Protein AF-A0A9E1MX13-F1 (afdb_monomer)

Structure (mmCIF, N/CA/C/O backbone):
data_AF-A0A9E1MX13-F1
#
_entry.id   AF-A0A9E1MX13-F1
#
loop_
_atom_site.group_PDB
_atom_site.id
_atom_site.type_symbol
_atom_site.label_atom_id
_atom_site.label_alt_id
_atom_site.label_comp_id
_atom_site.label_asym_id
_atom_site.label_entity_id
_atom_site.label_seq_id
_atom_site.pdbx_PDB_ins_code
_atom_site.Cartn_x
_atom_site.Cartn_y
_atom_site.Cartn_z
_atom_site.occupancy
_atom_site.B_iso_or_equiv
_atom_site.auth_seq_id
_atom_site.auth_comp_id
_atom_site.auth_asym_id
_atom_site.auth_atom_id
_atom_site.pdbx_PDB_model_num
ATOM 1 N N . MET A 1 1 ? -4.100 -19.183 1.359 1.00 43.47 1 MET A N 1
ATOM 2 C CA . MET A 1 1 ? -3.063 -18.409 0.657 1.00 43.47 1 MET A CA 1
ATOM 3 C C . MET A 1 1 ? -3.469 -18.347 -0.803 1.00 43.47 1 MET A C 1
ATOM 5 O O . MET A 1 1 ? -3.647 -19.404 -1.396 1.00 43.47 1 MET A O 1
ATOM 9 N N . PHE A 1 2 ? -3.730 -17.155 -1.335 1.00 40.09 2 PHE A N 1
ATOM 10 C CA . PHE A 1 2 ? -4.114 -16.975 -2.735 1.00 40.09 2 PHE A CA 1
ATOM 11 C C . PHE A 1 2 ? -2.951 -16.291 -3.449 1.00 40.09 2 PHE A C 1
ATOM 13 O O . PHE A 1 2 ? -2.595 -15.170 -3.102 1.00 40.09 2 PHE A O 1
ATOM 20 N N . VAL A 1 3 ? -2.330 -16.997 -4.393 1.00 45.03 3 VAL A N 1
ATOM 21 C CA . VAL A 1 3 ? -1.372 -16.414 -5.337 1.00 45.03 3 VAL A CA 1
ATOM 22 C C . VAL A 1 3 ? -2.208 -15.888 -6.497 1.00 45.03 3 VAL A C 1
ATOM 24 O O . VAL A 1 3 ? -2.716 -16.673 -7.297 1.00 45.03 3 VAL A O 1
ATOM 27 N N . GLU A 1 4 ? -2.434 -14.579 -6.546 1.00 44.91 4 GLU A N 1
ATOM 28 C CA . GLU A 1 4 ? -3.097 -13.941 -7.684 1.00 44.91 4 GLU A CA 1
ATOM 29 C C . GLU A 1 4 ? -2.049 -13.567 -8.735 1.00 44.91 4 GLU A C 1
ATOM 31 O O . GLU A 1 4 ? -1.051 -12.912 -8.441 1.00 44.91 4 GLU A O 1
ATOM 36 N N . TYR A 1 5 ? -2.284 -13.975 -9.984 1.00 50.84 5 TYR A N 1
ATOM 37 C CA . TYR A 1 5 ? -1.559 -13.421 -11.121 1.00 50.84 5 TYR A CA 1
ATOM 38 C C . TYR A 1 5 ? -2.023 -11.979 -11.310 1.00 50.84 5 TYR A C 1
ATOM 40 O O . TYR A 1 5 ? -3.166 -11.743 -11.707 1.00 50.84 5 TYR A O 1
ATOM 48 N N . PHE A 1 6 ? -1.149 -11.017 -11.016 1.00 53.34 6 PHE A N 1
ATOM 49 C CA . PHE A 1 6 ? -1.463 -9.607 -11.199 1.00 53.34 6 PHE A CA 1
ATOM 50 C C . PHE A 1 6 ? -1.608 -9.302 -12.695 1.00 53.34 6 PHE A C 1
ATOM 52 O O . PHE A 1 6 ? -0.649 -9.358 -13.466 1.00 53.34 6 PHE A O 1
ATOM 59 N N . LYS A 1 7 ? -2.838 -9.003 -13.115 1.00 51.19 7 LYS A N 1
ATOM 60 C CA . LYS A 1 7 ? -3.127 -8.318 -14.373 1.00 51.19 7 LYS A CA 1
ATOM 61 C C . LYS A 1 7 ? -3.653 -6.938 -13.984 1.00 51.19 7 LYS A C 1
ATOM 63 O O . LYS A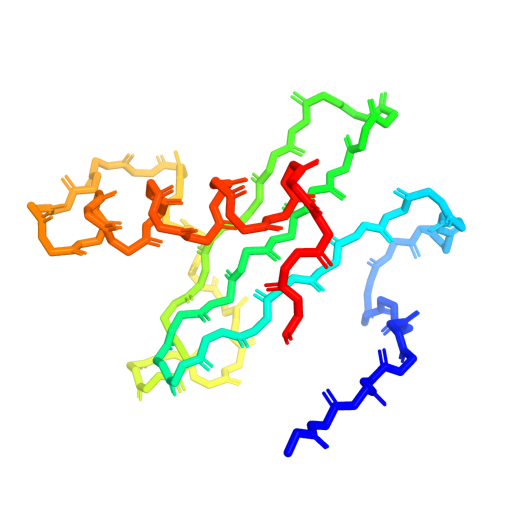 1 7 ? -4.741 -6.883 -13.412 1.00 51.19 7 LYS A O 1
ATOM 68 N N . PRO A 1 8 ? -2.910 -5.849 -14.236 1.00 52.22 8 PRO A N 1
ATOM 69 C CA . PRO A 1 8 ? -3.386 -4.521 -13.883 1.00 52.22 8 PRO A CA 1
ATOM 70 C C . PRO A 1 8 ? -4.708 -4.230 -14.604 1.00 52.22 8 PRO A C 1
ATOM 72 O O . PRO A 1 8 ? -4.845 -4.507 -15.798 1.00 52.22 8 PRO A O 1
ATOM 75 N N . ASN A 1 9 ? -5.677 -3.654 -13.888 1.00 49.16 9 ASN A N 1
ATOM 76 C CA . ASN A 1 9 ? -6.918 -3.159 -14.494 1.00 49.16 9 ASN A CA 1
ATOM 77 C C . ASN A 1 9 ? -6.659 -1.938 -15.403 1.00 49.16 9 ASN A C 1
ATOM 79 O O . ASN A 1 9 ? -7.460 -1.653 -16.293 1.00 49.16 9 ASN A O 1
ATOM 83 N N . THR A 1 10 ? -5.524 -1.251 -15.223 1.00 46.44 10 THR A N 1
ATOM 84 C CA . THR A 1 10 ? -5.085 -0.078 -15.994 1.00 46.44 10 THR A CA 1
ATOM 85 C C . THR A 1 10 ? -3.558 0.036 -16.014 1.00 46.44 10 THR A C 1
ATOM 87 O O . THR A 1 10 ? -2.919 -0.167 -14.988 1.00 46.44 10 THR A O 1
ATOM 90 N N . GLY A 1 11 ? -2.976 0.421 -17.157 1.00 54.53 11 GLY A N 1
ATOM 91 C CA . GLY A 1 11 ? -1.527 0.620 -17.328 1.00 54.53 11 GLY A CA 1
ATOM 92 C C . GLY A 1 11 ? -0.809 -0.538 -18.043 1.00 54.53 11 GLY A C 1
ATOM 93 O O . GLY A 1 11 ? -1.412 -1.587 -18.283 1.00 54.53 11 GLY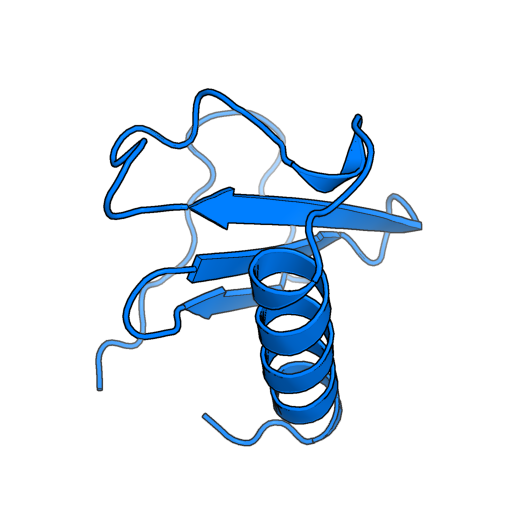 A O 1
ATOM 94 N N . PRO A 1 12 ? 0.458 -0.352 -18.463 1.00 54.84 12 PRO A N 1
ATOM 95 C CA . PRO A 1 12 ? 1.244 -1.423 -19.064 1.00 54.84 12 PRO A CA 1
ATOM 96 C C . PRO A 1 12 ? 1.512 -2.527 -18.035 1.00 54.84 12 PRO A C 1
ATOM 98 O O . PRO A 1 12 ? 1.851 -2.251 -16.886 1.00 54.84 12 PRO A O 1
ATOM 101 N N . TYR A 1 13 ? 1.366 -3.781 -18.466 1.00 55.53 13 TYR A N 1
ATOM 102 C CA . TYR A 1 13 ? 1.845 -4.934 -17.709 1.00 55.53 13 TYR A CA 1
ATOM 103 C C . TYR A 1 13 ? 3.356 -4.807 -17.514 1.00 55.53 13 TYR A C 1
ATOM 105 O O . TYR A 1 13 ? 4.090 -4.643 -18.490 1.00 55.53 13 TYR A O 1
ATOM 113 N N . ASP A 1 14 ? 3.798 -4.896 -16.267 1.00 62.31 14 ASP A N 1
ATOM 114 C CA . ASP A 1 14 ? 5.205 -4.934 -15.903 1.00 62.31 14 ASP A CA 1
ATOM 115 C C . ASP A 1 1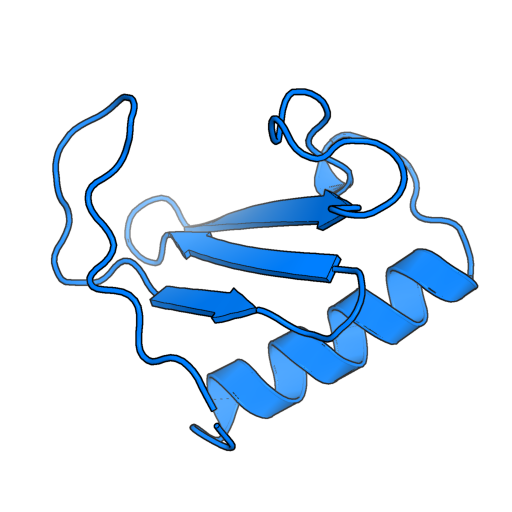4 ? 5.431 -6.195 -15.071 1.00 62.31 14 ASP A C 1
ATOM 117 O O . ASP A 1 14 ? 4.853 -6.368 -13.999 1.00 62.31 14 ASP A O 1
ATOM 121 N N . GLU A 1 15 ? 6.254 -7.099 -15.599 1.00 64.56 15 GLU A N 1
ATOM 122 C CA . GLU A 1 15 ? 6.610 -8.358 -14.942 1.00 64.56 15 GLU A CA 1
ATOM 123 C C . GLU A 1 15 ? 7.381 -8.151 -13.628 1.00 64.56 15 GLU A C 1
ATOM 125 O O . GLU A 1 15 ? 7.504 -9.084 -12.835 1.00 64.56 15 GLU A O 1
ATOM 130 N N . HIS A 1 16 ? 7.872 -6.933 -13.379 1.00 69.62 16 HIS A N 1
ATOM 131 C CA . HIS A 1 16 ? 8.543 -6.546 -12.145 1.00 69.62 16 HIS A CA 1
ATOM 132 C C . HIS A 1 16 ? 7.598 -5.976 -11.081 1.00 69.62 16 HIS A C 1
ATOM 134 O O . HIS A 1 16 ? 8.051 -5.744 -9.960 1.00 69.62 16 HIS A O 1
ATOM 140 N N . GLN A 1 17 ? 6.312 -5.761 -11.386 1.00 80.81 17 GLN A N 1
ATOM 141 C CA . GLN A 1 17 ? 5.333 -5.350 -10.378 1.00 80.81 17 GLN A CA 1
ATOM 142 C C . GLN A 1 17 ? 5.113 -6.471 -9.368 1.00 80.81 17 GLN A C 1
ATOM 144 O O . GLN A 1 17 ? 4.886 -7.629 -9.729 1.00 80.81 17 GLN A O 1
ATOM 149 N N . ARG A 1 18 ? 5.151 -6.118 -8.083 1.00 87.38 18 ARG A N 1
ATOM 150 C CA . ARG A 1 18 ? 4.938 -7.068 -6.991 1.00 87.38 18 ARG A CA 1
ATOM 151 C C . ARG A 1 18 ? 3.797 -6.580 -6.121 1.00 87.38 18 ARG A C 1
ATOM 153 O O . ARG A 1 18 ? 3.802 -5.441 -5.677 1.00 87.38 18 ARG A O 1
ATOM 160 N N . GLY A 1 19 ? 2.827 -7.450 -5.869 1.00 90.44 19 GLY A N 1
ATOM 161 C CA . GLY A 1 19 ? 1.718 -7.171 -4.967 1.00 90.44 19 GLY A CA 1
ATOM 162 C C . GLY A 1 19 ? 1.726 -8.136 -3.792 1.00 90.44 19 GLY A C 1
ATOM 163 O O . GLY A 1 19 ? 1.826 -9.346 -3.997 1.00 90.44 19 GLY A O 1
ATOM 164 N N . LEU A 1 20 ? 1.575 -7.617 -2.575 1.00 91.81 20 LEU A N 1
ATOM 165 C CA . LEU A 1 20 ? 1.318 -8.421 -1.386 1.00 91.81 20 LEU A CA 1
ATOM 166 C C . LEU A 1 20 ? -0.032 -8.041 -0.792 1.00 91.81 20 LEU A C 1
ATOM 168 O O . LEU A 1 20 ? -0.287 -6.888 -0.450 1.00 91.81 20 LEU A O 1
ATOM 172 N N . ARG A 1 21 ? -0.897 -9.043 -0.646 1.00 93.25 21 ARG A N 1
ATOM 173 C CA . ARG A 1 21 ? -2.217 -8.898 -0.041 1.00 93.25 21 ARG A CA 1
ATOM 174 C C . ARG A 1 21 ? -2.201 -9.468 1.375 1.00 93.25 21 ARG A C 1
ATOM 176 O O . ARG A 1 21 ? -1.998 -10.666 1.568 1.00 93.25 21 ARG A O 1
ATOM 183 N N . GLY A 1 22 ? -2.418 -8.603 2.359 1.00 89.81 22 GLY A N 1
ATOM 184 C CA . GLY A 1 22 ? -2.718 -8.980 3.736 1.00 89.81 22 GLY A CA 1
ATOM 185 C C . GLY A 1 22 ? -4.194 -9.344 3.924 1.00 89.81 22 GLY A C 1
ATOM 186 O O . GLY A 1 22 ? -4.933 -9.557 2.965 1.00 89.81 22 GLY A O 1
ATOM 187 N N . LEU A 1 23 ? -4.640 -9.409 5.183 1.00 91.75 23 LEU A N 1
ATOM 188 C CA . LEU A 1 23 ? -6.053 -9.667 5.502 1.00 91.75 23 LEU A CA 1
ATOM 189 C C . LEU A 1 23 ? -6.958 -8.484 5.137 1.00 91.75 23 LEU A C 1
ATOM 191 O O . LEU A 1 23 ? -8.045 -8.694 4.607 1.00 91.75 23 LEU A O 1
ATOM 195 N N . ARG A 1 24 ? -6.491 -7.263 5.416 1.00 96.25 24 ARG A N 1
ATOM 196 C CA . ARG A 1 24 ? -7.227 -6.015 5.185 1.00 96.25 24 ARG A CA 1
ATOM 197 C C . ARG A 1 24 ? -6.562 -5.120 4.148 1.00 96.25 24 ARG A C 1
ATOM 199 O O . ARG A 1 24 ? -7.257 -4.538 3.336 1.00 96.25 24 ARG A O 1
ATOM 206 N N . TYR A 1 25 ? -5.236 -5.044 4.137 1.00 97.62 25 TYR A N 1
ATOM 207 C CA . TYR A 1 25 ? -4.512 -4.128 3.259 1.00 97.62 25 TYR A CA 1
ATOM 208 C C . TYR A 1 25 ? -3.820 -4.849 2.103 1.00 97.62 25 TYR A C 1
ATOM 210 O O . TYR A 1 25 ? -3.469 -6.028 2.213 1.00 97.62 25 TYR A O 1
ATOM 218 N N . LYS A 1 26 ? -3.593 -4.131 1.006 1.00 96.38 26 LYS A N 1
ATOM 219 C CA . LYS A 1 26 ? -2.794 -4.576 -0.140 1.00 96.38 26 LYS A CA 1
ATOM 220 C C . LYS A 1 26 ? -1.729 -3.535 -0.448 1.00 96.38 26 LYS A C 1
ATOM 222 O O . LYS A 1 26 ? -2.062 -2.365 -0.593 1.00 96.38 26 LYS A O 1
ATOM 227 N N . LEU A 1 27 ? -0.486 -3.987 -0.573 1.00 96.25 27 LEU A N 1
ATOM 228 C CA . LEU A 1 27 ? 0.651 -3.190 -1.022 1.00 96.25 27 LEU A CA 1
ATOM 229 C C . LEU A 1 27 ? 1.020 -3.607 -2.446 1.00 96.25 27 LEU A C 1
ATOM 231 O O . LEU A 1 27 ? 1.136 -4.805 -2.722 1.00 96.25 27 LEU A O 1
ATOM 235 N N . ILE A 1 28 ? 1.224 -2.636 -3.328 1.00 93.81 28 ILE A N 1
ATOM 236 C CA . ILE A 1 28 ? 1.734 -2.831 -4.684 1.00 93.81 28 ILE A CA 1
ATOM 237 C C . ILE A 1 28 ? 3.024 -2.025 -4.826 1.00 93.81 28 ILE A C 1
ATOM 239 O O . ILE A 1 28 ? 3.047 -0.830 -4.565 1.00 93.81 28 ILE A O 1
ATOM 243 N N . ASP A 1 29 ? 4.099 -2.687 -5.235 1.00 92.31 29 ASP A N 1
ATOM 244 C CA . ASP A 1 29 ? 5.397 -2.088 -5.532 1.00 92.31 29 ASP A CA 1
ATOM 245 C C . ASP A 1 29 ? 5.589 -2.002 -7.050 1.00 92.31 29 ASP A C 1
ATOM 247 O O . ASP A 1 29 ? 5.413 -2.997 -7.770 1.00 92.31 29 ASP A O 1
ATOM 251 N N . PHE A 1 30 ? 5.978 -0.814 -7.524 1.00 89.31 30 PHE A N 1
ATOM 252 C CA . PHE A 1 30 ? 6.308 -0.516 -8.916 1.00 89.31 30 PHE A CA 1
ATOM 253 C C . PHE A 1 30 ? 7.796 -0.139 -9.029 1.00 89.31 30 PHE A C 1
ATOM 255 O O . PHE A 1 30 ? 8.133 1.051 -9.123 1.00 89.31 30 PHE A O 1
ATOM 262 N N . PRO A 1 31 ? 8.721 -1.119 -9.094 1.00 85.38 31 PRO A N 1
ATOM 263 C CA . PRO A 1 31 ? 10.160 -0.852 -9.038 1.00 85.38 31 PRO A CA 1
ATOM 264 C C . PRO A 1 31 ? 10.664 0.107 -10.120 1.00 85.38 31 PRO A C 1
ATOM 266 O O . PRO A 1 31 ? 11.551 0.925 -9.870 1.00 85.38 31 PRO A O 1
ATOM 269 N N . LEU A 1 32 ? 10.094 0.027 -11.329 1.00 84.19 32 LEU A N 1
ATOM 270 C CA . LEU A 1 32 ? 10.482 0.884 -12.452 1.00 84.19 32 LEU A CA 1
ATOM 271 C C . LEU A 1 32 ? 10.065 2.345 -12.250 1.00 84.19 32 LEU A C 1
ATOM 273 O O . LEU A 1 32 ? 10.803 3.251 -12.638 1.00 84.19 32 LEU A O 1
ATOM 277 N N . LEU A 1 33 ? 8.899 2.572 -11.641 1.00 86.19 33 LEU A N 1
ATOM 278 C CA . LEU A 1 33 ? 8.379 3.911 -11.357 1.00 86.19 33 LEU A CA 1
ATOM 279 C C . LEU A 1 33 ? 8.929 4.476 -10.043 1.00 86.19 33 LEU A C 1
ATOM 281 O O . LEU A 1 33 ? 8.866 5.687 -9.837 1.00 86.19 33 LEU A O 1
ATOM 285 N N . LYS A 1 34 ? 9.527 3.623 -9.199 1.00 88.19 34 LYS A N 1
ATOM 286 C CA . LYS A 1 34 ? 9.967 3.951 -7.834 1.00 88.19 34 LYS A CA 1
ATOM 287 C C . LYS A 1 34 ? 8.823 4.516 -6.993 1.00 88.19 34 LYS A C 1
ATOM 289 O O . LYS A 1 34 ? 9.012 5.466 -6.235 1.00 88.19 34 LYS A O 1
ATOM 294 N N . THR A 1 35 ? 7.642 3.943 -7.179 1.00 92.38 35 THR A N 1
ATOM 295 C CA . THR A 1 35 ? 6.423 4.288 -6.454 1.00 92.38 35 THR A CA 1
ATOM 296 C C . THR A 1 35 ? 5.795 3.023 -5.903 1.00 92.38 35 THR A C 1
ATOM 298 O O . THR A 1 35 ? 6.014 1.926 -6.417 1.00 92.38 35 THR A O 1
ATOM 301 N N . GLU A 1 36 ? 4.988 3.199 -4.873 1.00 95.19 36 GLU A N 1
ATOM 302 C CA . GLU A 1 36 ? 4.233 2.142 -4.219 1.00 95.19 36 GLU A CA 1
ATOM 303 C C . GLU A 1 36 ? 2.787 2.615 -4.076 1.00 95.19 36 GLU A C 1
ATOM 305 O O . GLU A 1 36 ? 2.527 3.820 -4.101 1.00 95.19 36 GLU A O 1
ATOM 310 N N . GLU A 1 37 ? 1.866 1.669 -3.943 1.00 96.38 37 GLU A N 1
ATOM 311 C CA . GLU A 1 37 ? 0.454 1.931 -3.681 1.00 96.38 37 GLU A CA 1
ATOM 312 C C . GLU A 1 37 ? -0.032 1.074 -2.508 1.00 96.38 37 GLU A C 1
ATOM 314 O O . GLU A 1 37 ? 0.257 -0.126 -2.449 1.00 96.38 37 GLU A O 1
ATOM 319 N N . LEU A 1 38 ? -0.789 1.671 -1.585 1.00 97.69 38 LEU A N 1
ATOM 320 C CA . LEU A 1 38 ? -1.410 0.979 -0.454 1.00 97.69 38 LEU A CA 1
ATOM 321 C C . LEU A 1 38 ? -2.930 1.171 -0.466 1.00 97.69 38 LEU A C 1
ATOM 323 O O . LEU A 1 38 ? -3.420 2.296 -0.532 1.00 97.69 38 LEU A O 1
ATOM 327 N N . TYR A 1 39 ? -3.668 0.071 -0.318 1.00 97.69 39 TYR A N 1
ATOM 328 C CA . TYR A 1 39 ? -5.134 0.062 -0.315 1.00 97.69 39 TYR A CA 1
ATOM 329 C C . TYR A 1 39 ? -5.699 -0.659 0.909 1.00 97.69 39 TYR A C 1
ATOM 331 O O . TYR A 1 39 ? -5.186 -1.713 1.296 1.00 97.69 39 TYR A O 1
ATOM 339 N N . ASP A 1 40 ? -6.788 -0.135 1.478 1.00 97.50 40 ASP A N 1
ATOM 340 C CA . ASP A 1 40 ? -7.632 -0.829 2.461 1.00 97.50 40 ASP A CA 1
ATOM 341 C C . ASP A 1 40 ? -8.764 -1.561 1.734 1.00 97.50 40 ASP A C 1
ATOM 343 O O . ASP A 1 40 ? -9.714 -0.949 1.263 1.00 97.50 40 ASP A O 1
ATOM 347 N N . LEU A 1 41 ? -8.685 -2.883 1.664 1.00 96.19 41 LEU A N 1
ATOM 348 C CA . LEU A 1 41 ? -9.631 -3.730 0.942 1.00 96.19 41 LEU A CA 1
ATOM 349 C C . LEU A 1 41 ? -10.936 -3.980 1.703 1.00 96.19 41 LEU A C 1
ATOM 351 O O . LEU A 1 41 ? -11.876 -4.522 1.122 1.00 96.19 41 LEU A O 1
ATOM 355 N N . GLU A 1 42 ? -10.992 -3.662 2.997 1.00 96.38 42 GLU A N 1
ATOM 356 C CA . GLU A 1 42 ? -12.219 -3.775 3.787 1.00 96.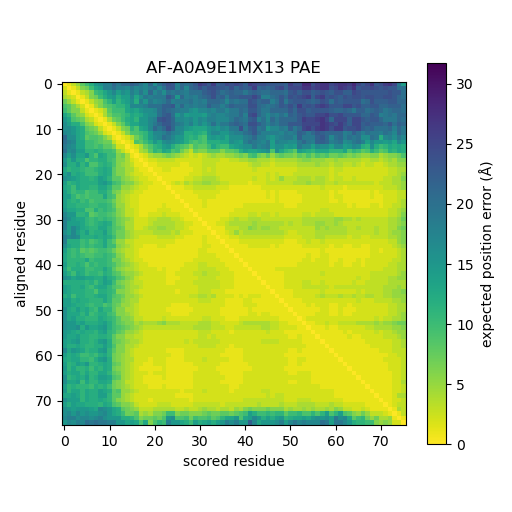38 42 GLU A CA 1
ATOM 357 C C . GLU A 1 42 ? -13.065 -2.509 3.631 1.00 96.38 42 GLU A C 1
ATOM 359 O O . GLU A 1 42 ? -14.266 -2.597 3.369 1.00 96.38 42 GLU A O 1
ATOM 364 N N . ALA A 1 43 ? -12.434 -1.337 3.744 1.00 95.12 43 ALA A N 1
ATOM 365 C CA . ALA A 1 43 ? -13.100 -0.050 3.558 1.00 95.12 43 ALA A CA 1
ATOM 366 C C . ALA A 1 43 ? -13.305 0.305 2.075 1.00 95.12 43 ALA A C 1
ATOM 368 O O . ALA A 1 43 ? -14.318 0.914 1.725 1.00 95.12 43 ALA A O 1
ATOM 369 N N . ASP A 1 44 ? -12.374 -0.100 1.210 1.00 96.00 44 ASP A N 1
ATOM 370 C CA . ASP A 1 44 ? -12.386 0.158 -0.227 1.00 96.00 44 ASP A CA 1
ATOM 371 C C . ASP A 1 44 ? -11.994 -1.092 -1.047 1.00 96.00 44 ASP A C 1
ATOM 373 O O . ASP A 1 44 ? -10.886 -1.205 -1.583 1.00 96.00 44 ASP A O 1
ATOM 377 N N . PRO A 1 45 ? -12.928 -2.049 -1.216 1.00 94.81 45 PRO A N 1
ATOM 378 C CA . PRO A 1 45 ? -12.680 -3.273 -1.979 1.00 94.81 45 PRO A CA 1
ATOM 379 C C . PRO A 1 45 ? -12.368 -3.050 -3.466 1.00 94.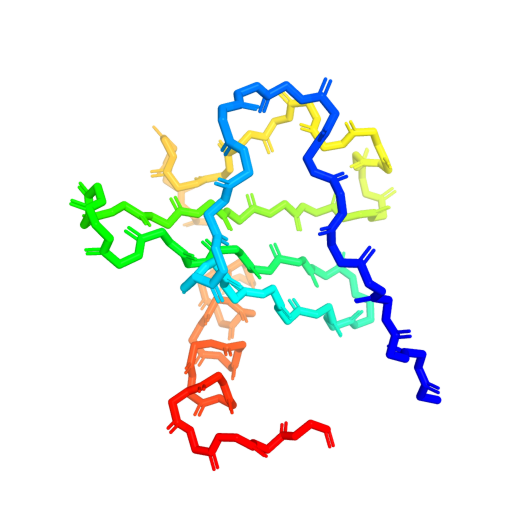81 45 PRO A C 1
ATOM 381 O O . PRO A 1 45 ? -11.977 -3.997 -4.150 1.00 94.81 45 PRO A O 1
ATOM 384 N N . LEU A 1 46 ? -12.619 -1.844 -3.986 1.00 93.94 46 LEU A N 1
ATOM 385 C CA . LEU A 1 46 ? -12.407 -1.485 -5.386 1.00 93.94 46 LEU A CA 1
ATOM 386 C C . LEU A 1 46 ? -11.088 -0.736 -5.615 1.00 93.94 46 LEU A C 1
ATOM 388 O O . LEU A 1 46 ? -10.820 -0.381 -6.762 1.00 93.94 46 LEU A O 1
ATOM 392 N N . GLU A 1 47 ? -10.273 -0.534 -4.572 1.00 94.88 47 GLU A N 1
ATOM 393 C CA . GLU A 1 47 ? -8.931 0.064 -4.673 1.00 94.88 47 GLU A CA 1
ATOM 394 C C . GLU A 1 47 ? -8.969 1.468 -5.321 1.00 94.88 47 GLU A C 1
ATOM 396 O O . GLU A 1 47 ? -8.125 1.840 -6.132 1.00 94.88 47 GLU A O 1
ATOM 401 N N . THR A 1 48 ? -9.997 2.255 -4.995 1.00 94.69 48 THR A N 1
ATOM 402 C CA . THR A 1 48 ? -10.217 3.615 -5.516 1.00 94.69 48 THR A CA 1
ATOM 403 C C . THR A 1 48 ? -9.438 4.699 -4.768 1.00 94.69 48 THR A C 1
ATOM 405 O O . THR A 1 48 ? -9.191 5.767 -5.332 1.00 94.69 48 THR A O 1
ATOM 408 N N . VAL A 1 49 ? -9.048 4.443 -3.518 1.00 96.19 49 VAL A N 1
ATOM 409 C CA . VAL A 1 49 ? -8.322 5.363 -2.640 1.00 96.19 49 VAL A CA 1
ATOM 410 C C . VAL A 1 49 ? -6.925 4.815 -2.367 1.00 96.19 49 VAL A C 1
ATOM 412 O O . VAL A 1 49 ? -6.753 3.886 -1.585 1.00 96.19 49 VAL A O 1
ATOM 415 N N . GLU A 1 50 ? -5.925 5.425 -3.001 1.00 96.31 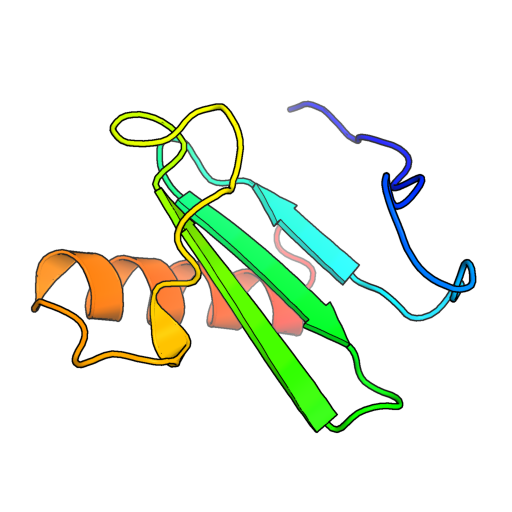50 GLU A N 1
ATOM 416 C CA . GLU A 1 50 ? -4.510 5.159 -2.732 1.00 96.31 50 GLU A CA 1
ATOM 417 C C . GLU A 1 50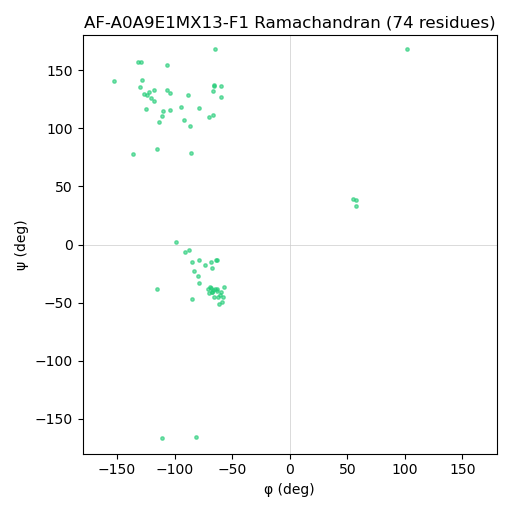 ? -4.092 5.912 -1.453 1.00 96.31 50 GLU A C 1
ATOM 419 O O . GLU A 1 50 ? -4.214 7.139 -1.378 1.00 96.31 50 GLU A O 1
ATOM 424 N N . LEU A 1 51 ? -3.678 5.172 -0.420 1.00 97.25 51 LEU A N 1
ATOM 425 C CA . LEU A 1 51 ? -3.454 5.710 0.925 1.00 97.25 51 LEU A CA 1
ATOM 426 C C . LEU A 1 51 ? -2.111 6.449 1.074 1.00 97.25 51 LEU A C 1
ATOM 428 O O . LEU A 1 51 ? -2.020 7.352 1.910 1.00 97.25 51 LEU A O 1
ATOM 432 N N . LEU A 1 52 ? -1.080 6.121 0.283 1.00 96.88 52 LEU A N 1
ATOM 433 C CA . LEU A 1 52 ? 0.249 6.753 0.365 1.00 96.88 52 LEU A CA 1
ATOM 434 C C . LEU A 1 52 ? 0.281 8.183 -0.199 1.00 96.88 52 LEU A C 1
ATOM 436 O O . LEU A 1 52 ? 1.181 8.955 0.133 1.00 96.88 52 LEU A O 1
ATOM 440 N N . LEU A 1 53 ? -0.713 8.576 -0.998 1.00 95.94 53 LEU A N 1
ATOM 441 C CA . LEU A 1 53 ? -0.946 9.956 -1.424 1.00 95.94 53 LEU A CA 1
ATOM 442 C C . LEU A 1 53 ? -1.396 10.856 -0.257 1.00 95.94 53 LEU A C 1
ATOM 444 O O . LEU A 1 53 ? -1.379 12.084 -0.390 1.00 95.94 53 LEU A O 1
ATOM 448 N N . GLY A 1 54 ? -1.816 10.269 0.869 1.00 94.06 54 GLY A N 1
ATOM 449 C CA . GLY A 1 54 ? -2.252 10.960 2.079 1.00 94.06 54 GLY A CA 1
ATOM 450 C C . GLY A 1 54 ? -1.302 10.796 3.270 1.00 94.06 54 GLY A C 1
ATOM 451 O O . GLY A 1 54 ? -0.160 10.359 3.152 1.00 94.06 54 GLY A O 1
ATOM 452 N N . THR A 1 55 ? -1.793 11.166 4.455 1.00 96.00 55 THR A N 1
ATOM 453 C CA . THR A 1 55 ? -1.122 10.857 5.725 1.00 96.00 55 THR A CA 1
ATOM 454 C C . THR A 1 55 ? -1.716 9.575 6.285 1.00 96.00 55 THR A C 1
ATOM 456 O O . THR A 1 55 ? -2.900 9.563 6.624 1.00 96.00 55 THR A O 1
ATOM 459 N N . LEU A 1 56 ? -0.895 8.536 6.433 1.00 97.12 56 LEU A N 1
ATOM 460 C CA . LEU A 1 56 ? -1.316 7.291 7.067 1.00 97.12 56 LEU A CA 1
ATOM 461 C C . LEU A 1 56 ? -1.635 7.513 8.551 1.00 97.12 56 LEU A C 1
ATOM 463 O O . LEU A 1 56 ? -0.902 8.183 9.287 1.00 97.12 56 LEU A O 1
ATOM 467 N N . SER A 1 57 ? -2.728 6.914 9.006 1.00 97.31 57 SER A N 1
ATOM 468 C CA . SER A 1 57 ? -2.980 6.672 10.422 1.00 97.31 57 SER A CA 1
ATOM 469 C C . SER A 1 57 ? -1.953 5.690 10.998 1.00 97.31 57 SER A C 1
ATOM 471 O O . SER A 1 57 ? -1.208 5.029 10.277 1.00 97.31 57 SER A O 1
ATOM 473 N N . ILE A 1 58 ? -1.917 5.569 12.327 1.00 97.69 58 ILE A N 1
ATOM 474 C CA . ILE A 1 58 ? -0.987 4.661 13.018 1.00 97.69 58 ILE A CA 1
ATOM 475 C C . ILE A 1 58 ? -1.202 3.204 12.577 1.00 97.69 58 ILE A C 1
ATOM 477 O O . ILE A 1 58 ? -0.230 2.484 12.360 1.00 97.69 58 ILE A O 1
ATOM 481 N N . ASP A 1 59 ? -2.459 2.786 12.412 1.00 95.81 59 ASP A N 1
ATOM 482 C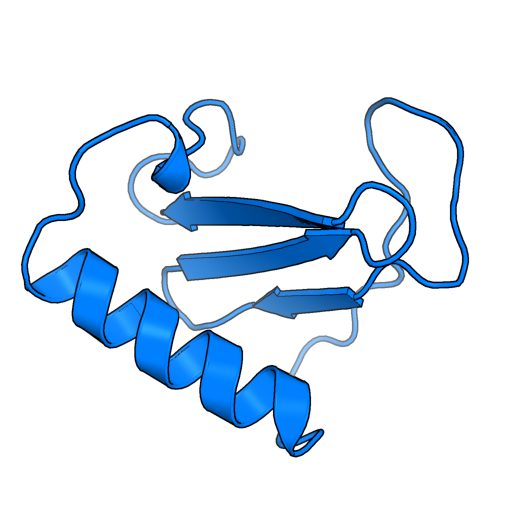 CA . ASP A 1 59 ? -2.795 1.416 12.018 1.00 95.81 59 ASP A CA 1
ATOM 483 C C . ASP A 1 59 ? -2.429 1.142 10.552 1.00 95.81 59 ASP A C 1
ATOM 485 O O . ASP A 1 59 ? -1.923 0.068 10.228 1.00 95.81 59 ASP A O 1
ATOM 489 N N . GLU A 1 60 ? -2.637 2.120 9.667 1.00 97.44 60 GLU A N 1
ATOM 490 C CA . GLU A 1 60 ? -2.248 2.021 8.255 1.00 97.44 60 GLU A CA 1
ATOM 491 C C . GLU A 1 60 ? -0.725 1.998 8.096 1.00 97.44 60 GLU A C 1
ATOM 493 O O . GLU A 1 60 ? -0.205 1.191 7.329 1.00 97.44 60 GLU A O 1
ATOM 498 N N . GLN A 1 61 ? 0.002 2.818 8.864 1.00 98.25 61 GLN A N 1
ATOM 499 C CA . GLN A 1 61 ? 1.464 2.808 8.872 1.00 98.25 61 GLN A CA 1
ATOM 500 C C . GLN A 1 61 ? 2.007 1.453 9.344 1.00 98.25 61 GLN A C 1
ATOM 502 O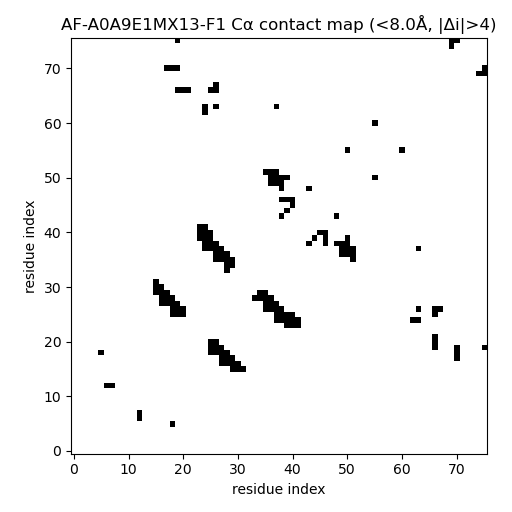 O . GLN A 1 61 ? 2.895 0.894 8.707 1.00 98.25 61 GLN A O 1
ATOM 507 N N . ALA A 1 62 ? 1.446 0.887 10.416 1.00 97.75 62 ALA A N 1
ATOM 508 C CA . ALA A 1 62 ? 1.858 -0.425 10.908 1.00 97.75 62 ALA A CA 1
ATOM 509 C C . ALA A 1 62 ? 1.587 -1.542 9.883 1.00 97.75 62 ALA A C 1
ATOM 511 O O . ALA A 1 62 ? 2.403 -2.450 9.723 1.00 97.75 62 ALA A O 1
ATOM 512 N N . ALA A 1 63 ? 0.459 -1.472 9.169 1.00 96.94 63 ALA A N 1
ATOM 513 C CA . ALA A 1 63 ? 0.143 -2.416 8.103 1.00 96.94 63 ALA A CA 1
ATOM 514 C C . ALA A 1 63 ? 1.079 -2.270 6.895 1.00 96.94 63 ALA A C 1
ATOM 516 O O . ALA A 1 63 ? 1.510 -3.277 6.332 1.00 96.94 63 ALA A O 1
ATOM 517 N N . TYR A 1 64 ? 1.408 -1.035 6.513 1.00 97.56 64 TYR A N 1
ATOM 518 C CA . TYR A 1 64 ? 2.392 -0.756 5.474 1.00 97.56 64 TYR A CA 1
ATOM 519 C C . TYR A 1 64 ? 3.757 -1.352 5.833 1.00 97.56 64 TYR A C 1
ATOM 521 O O . TYR A 1 64 ? 4.327 -2.087 5.028 1.00 97.56 64 TYR A O 1
ATOM 529 N N . ASP A 1 65 ? 4.242 -1.107 7.052 1.00 97.38 65 ASP A N 1
ATOM 530 C CA . ASP A 1 65 ? 5.542 -1.597 7.513 1.00 97.38 65 ASP A CA 1
ATOM 531 C C . ASP A 1 65 ? 5.605 -3.140 7.501 1.00 97.38 65 ASP A C 1
ATOM 533 O O . ASP A 1 65 ? 6.586 -3.711 7.017 1.00 97.38 65 ASP A O 1
ATOM 537 N N . ASP A 1 66 ? 4.548 -3.827 7.965 1.00 96.50 66 ASP A N 1
ATOM 538 C CA . ASP A 1 66 ? 4.446 -5.297 7.915 1.00 96.50 66 ASP A CA 1
ATOM 539 C C . ASP A 1 66 ? 4.484 -5.825 6.476 1.00 96.50 66 ASP A C 1
ATOM 541 O O . ASP A 1 66 ? 5.286 -6.703 6.139 1.00 96.50 66 ASP A O 1
ATOM 545 N N . LEU A 1 67 ? 3.635 -5.271 5.605 1.00 95.25 67 LEU A N 1
ATOM 546 C CA . LEU A 1 67 ? 3.554 -5.702 4.214 1.00 95.25 67 LEU A CA 1
ATOM 547 C C . LEU A 1 67 ? 4.865 -5.439 3.477 1.00 95.25 67 LEU A C 1
ATOM 549 O O . LEU A 1 67 ? 5.318 -6.295 2.717 1.00 95.25 67 LEU A O 1
ATOM 553 N N . ARG A 1 68 ? 5.511 -4.297 3.725 1.00 95.06 68 ARG A N 1
ATOM 554 C CA . ARG A 1 68 ? 6.780 -3.950 3.087 1.00 95.06 68 ARG A CA 1
ATOM 555 C C . ARG A 1 68 ? 7.897 -4.887 3.524 1.00 95.06 68 ARG A C 1
ATOM 557 O O . ARG A 1 68 ? 8.615 -5.396 2.661 1.00 95.06 68 ARG A O 1
ATOM 564 N N . HIS A 1 69 ? 7.988 -5.167 4.825 1.00 94.75 69 HIS A N 1
ATOM 565 C CA . HIS A 1 69 ? 8.945 -6.121 5.380 1.00 94.75 69 HIS A CA 1
ATOM 566 C C . HIS A 1 69 ? 8.771 -7.516 4.766 1.00 94.75 69 HIS A C 1
ATOM 568 O O . HIS A 1 69 ? 9.742 -8.155 4.362 1.00 94.75 69 HIS A O 1
ATOM 574 N N . ARG A 1 70 ? 7.529 -7.992 4.653 1.00 91.75 70 ARG A N 1
ATOM 575 C CA . ARG A 1 70 ? 7.231 -9.296 4.047 1.00 91.75 70 ARG A CA 1
ATOM 576 C C . ARG A 1 70 ? 7.540 -9.331 2.553 1.00 91.75 70 ARG A C 1
ATOM 578 O O . ARG A 1 70 ? 8.082 -10.323 2.067 1.00 91.75 70 ARG A O 1
ATOM 585 N N . LEU A 1 71 ? 7.247 -8.247 1.835 1.00 88.38 71 LEU A N 1
ATOM 586 C CA . LEU A 1 71 ? 7.539 -8.127 0.408 1.00 88.38 71 LEU A CA 1
ATOM 587 C C . LEU A 1 71 ? 9.052 -8.146 0.123 1.00 88.38 71 LEU A C 1
ATOM 589 O O . LEU A 1 71 ? 9.474 -8.765 -0.852 1.00 88.38 71 LEU A O 1
ATOM 593 N N . ASP A 1 72 ? 9.874 -7.520 0.972 1.00 89.44 72 ASP A N 1
ATOM 594 C CA . ASP A 1 72 ? 11.340 -7.552 0.836 1.00 89.44 72 ASP A CA 1
ATOM 595 C C . ASP A 1 72 ? 11.934 -8.936 1.110 1.00 89.44 72 ASP A C 1
ATOM 597 O O . ASP A 1 72 ? 12.870 -9.356 0.425 1.00 89.44 72 ASP A O 1
ATOM 601 N N . ASN A 1 73 ? 11.374 -9.663 2.077 1.00 86.81 73 ASN A N 1
ATOM 602 C CA . ASN A 1 73 ? 11.869 -10.981 2.469 1.00 86.81 73 ASN A CA 1
ATOM 603 C C . ASN A 1 73 ? 11.275 -12.139 1.652 1.00 86.81 73 ASN A C 1
ATOM 605 O O . ASN A 1 73 ? 11.730 -13.271 1.795 1.00 86.81 73 ASN A O 1
ATOM 609 N N . ASN A 1 74 ? 10.321 -11.870 0.751 1.00 78.56 74 ASN A N 1
ATOM 610 C CA . ASN A 1 74 ? 9.531 -12.899 0.063 1.00 78.56 74 ASN A CA 1
ATOM 611 C C . ASN A 1 74 ? 8.781 -13.826 1.047 1.00 78.56 74 ASN A C 1
ATOM 613 O O . ASN A 1 74 ? 8.592 -15.015 0.778 1.00 78.56 74 ASN A O 1
ATOM 617 N N . ASP A 1 75 ? 8.350 -13.271 2.183 1.00 72.81 75 ASP A N 1
ATOM 618 C CA . ASP A 1 75 ? 7.586 -13.968 3.222 1.00 72.81 75 ASP A CA 1
ATOM 619 C C . ASP A 1 75 ? 6.086 -13.915 2.882 1.00 72.81 75 ASP A C 1
ATOM 621 O O . ASP A 1 75 ? 5.321 -13.076 3.383 1.00 72.81 75 ASP A O 1
ATOM 625 N N . PHE A 1 76 ? 5.684 -14.794 1.961 1.00 65.31 76 PHE A N 1
ATOM 626 C CA . PHE A 1 76 ? 4.309 -14.895 1.467 1.00 65.31 76 PHE A CA 1
ATOM 627 C C . PHE A 1 76 ? 3.400 -15.667 2.427 1.00 65.31 76 PHE A C 1
ATOM 629 O O . PHE A 1 76 ? 3.811 -16.748 2.910 1.00 65.31 76 PHE A O 1
#

Solvent-accessible surface area (backbone atoms only — not comparable to full-atom values): 4903 Å² total; per-residue (Å²): 138,82,90,75,83,87,69,68,96,69,76,83,87,55,94,72,55,46,75,50,76,60,96,48,42,35,42,38,41,33,72,91,78,73,46,68,44,34,28,47,46,75,89,34,74,79,63,82,60,60,44,72,86,54,81,67,51,74,67,54,46,53,51,50,54,52,52,50,54,27,63,75,70,68,62,124

Radius of gyration: 11.97 Å; Cα contacts (8 Å, |Δi|>4): 84; chains: 1; bounding box: 25×29×32 Å

Secondary structure (DSSP, 8-state):
--------SSS---TT-EEEE-SSEEEEEETTTTEEEEEETTT-TT----STTSPPPHHHHHHHHHHHHHHHHT--

pLDDT: mean 84.32, std 17.76, range [40.09, 98.25]

Nearest PDB structures (foldseek):
  7stv-assembly1_A-2  TM=8.629E-01  e=5.060E-02  Pedobacter yulinensis
  6ust-assembly1_D-3  TM=8.661E-01  e=1.282E-01  Hungatella hathewayi
  7oza-assembly1_AAA  TM=6.962E-01  e=2.041E-01  Bacteroides thetaiotaomicron VPI-5482
  6uss-assembly1_B  TM=7.718E-01  e=3.964E-01  Bacteroides fragilis CAG:558
  5v1u-assembly2_B  TM=4.410E-01  e=2.228E+00  Thermobaculum terrenum ATCC BAA-798

Sequence (76 aa):
MFVEYFKPNTGPYDEHQRGLRGLRYKLIDFPLLKTEELYDLEADPLETVELLLGTLSIDEQAAYDDLRHRLDNNDF

Mean predicted aligned error: 6.9 Å

Foldseek 3Di:
DDDDDDDDPDDDDDPPWDWDDDPFKIKIDDPVVRDIFMDGCVVPVPSPDGPVVDDDDPVSVVVVVVRVVCRVVVVD